Protein AF-A0A822FZZ3-F1 (afdb_monomer_lite)

Sequence (141 aa):
RYCTIQHTCICSSDSICIGVLANNRSVCVCSINKFGDRCLLVDTICQIDKNLTCQHGGQCVPADEFMISTRKCVCICPKGYIGDRCEIVDNKIILSFQKNIVLSQSIFIHFIQVINNSAPMRATTFRTIPLIKSSLIVYWS

pLDDT: mean 81.54, std 10.86, range [38.88, 92.19]

Radius of gyration: 22.57 Å; chains: 1; bounding box: 45×52×58 Å

Secondary structure (DSSP, 8-state):
------------TTSEEEEE-TTS-EEEEPPTTEESTTS-EE--GGGS-HHHHSSTTPEEEEPPTTS-SS-SEEEEPPTTEESTTS-EEPEEEEEE--TTS---SEEEEEEEE--TTSPPEEEEEEEEPPTT-SEEEEEE-

Foldseek 3Di:
DDPPDDDDAQAPPPWDWPHADPVRQTCIHEDFQFDDSRSPRGHCLCVPPVCVQANPPWDWGADDPPPPDPDRIATHEDAQFDDRRSPHGFDKDKDFADPPDDDDQKDKDKDWADDPPDDIDIDIDMDGDDPPDRMDIHGHD

Structure (mmCIF, N/CA/C/O backbone):
data_AF-A0A822FZZ3-F1
#
_entry.id   AF-A0A822FZZ3-F1
#
loop_
_atom_site.group_PDB
_atom_site.id
_atom_site.type_symbol
_atom_site.label_atom_id
_atom_site.label_alt_id
_atom_site.label_comp_id
_atom_site.label_asym_id
_atom_site.label_entity_id
_atom_site.label_seq_id
_atom_site.pdbx_PDB_ins_code
_atom_site.Cartn_x
_atom_site.Cartn_y
_atom_site.Cartn_z
_atom_site.occupancy
_atom_site.B_iso_or_equiv
_atom_site.auth_seq_id
_atom_site.auth_comp_id
_atom_site.auth_asym_id
_atom_site.auth_atom_id
_atom_site.pdbx_PDB_model_num
ATOM 1 N N . ARG A 1 1 ? -7.466 -25.174 -22.953 1.00 38.88 1 ARG A N 1
ATOM 2 C CA . ARG A 1 1 ? -6.167 -25.475 -23.604 1.00 38.88 1 ARG A CA 1
ATOM 3 C C . ARG A 1 1 ? -5.254 -24.288 -23.345 1.00 38.88 1 ARG A C 1
ATOM 5 O O . ARG A 1 1 ? -5.525 -23.228 -23.887 1.00 38.88 1 ARG A O 1
ATOM 12 N N . TYR A 1 2 ? -4.257 -24.433 -22.476 1.00 55.66 2 TYR A N 1
ATOM 13 C CA . TYR A 1 2 ? -3.222 -23.413 -22.307 1.00 55.66 2 TYR A CA 1
ATOM 14 C C . TYR A 1 2 ? -2.165 -23.652 -23.387 1.00 55.66 2 TYR A C 1
ATOM 16 O O . TYR A 1 2 ? -1.640 -24.759 -23.486 1.00 55.66 2 TYR A O 1
ATOM 24 N N . CYS A 1 3 ? -1.909 -22.663 -24.242 1.00 58.62 3 CYS A N 1
ATOM 25 C CA . CYS A 1 3 ? -0.810 -22.728 -25.201 1.00 58.62 3 CYS A CA 1
ATOM 26 C C . CYS A 1 3 ? 0.508 -22.506 -24.453 1.00 58.62 3 CYS A C 1
ATOM 28 O O . CYS A 1 3 ? 0.906 -21.372 -24.216 1.00 58.62 3 CYS A O 1
ATOM 30 N N . THR A 1 4 ? 1.179 -23.588 -24.067 1.00 60.03 4 THR A N 1
ATOM 31 C CA . THR A 1 4 ? 2.553 -23.570 -23.547 1.00 60.03 4 THR A CA 1
ATOM 32 C C . THR A 1 4 ? 3.538 -23.697 -24.705 1.00 60.03 4 THR A C 1
ATOM 34 O O . THR A 1 4 ? 4.114 -24.760 -24.927 1.00 60.03 4 THR A O 1
ATOM 37 N N . ILE A 1 5 ? 3.701 -22.628 -25.484 1.00 63.34 5 ILE A N 1
ATOM 38 C CA . ILE A 1 5 ? 4.807 -22.536 -26.442 1.00 63.34 5 ILE A CA 1
ATOM 39 C C . ILE A 1 5 ? 6.047 -22.169 -25.624 1.00 63.34 5 ILE A C 1
ATOM 41 O O . ILE A 1 5 ? 6.071 -21.130 -24.965 1.00 63.34 5 ILE A O 1
ATOM 45 N N . GLN A 1 6 ? 7.054 -23.043 -25.600 1.00 58.44 6 GLN A N 1
ATOM 46 C CA . GLN A 1 6 ? 8.317 -22.723 -24.941 1.00 58.44 6 GLN A CA 1
ATOM 47 C C . GLN A 1 6 ? 9.066 -21.690 -25.780 1.00 58.44 6 GLN A C 1
ATOM 49 O O . GLN A 1 6 ? 9.489 -21.968 -26.899 1.00 58.44 6 GLN A O 1
ATOM 54 N N . HIS A 1 7 ? 9.223 -20.492 -25.227 1.00 65.75 7 HIS A N 1
ATOM 55 C CA . HIS A 1 7 ? 10.033 -19.434 -25.810 1.00 65.75 7 HIS A CA 1
ATOM 56 C C . HIS A 1 7 ? 11.342 -19.297 -25.028 1.00 65.75 7 HIS A C 1
ATOM 58 O O . HIS A 1 7 ? 11.341 -19.292 -23.798 1.00 65.75 7 HIS A O 1
ATOM 64 N N . THR A 1 8 ? 12.466 -19.153 -25.730 1.00 74.94 8 THR A N 1
ATOM 65 C CA . THR A 1 8 ? 13.757 -18.818 -25.114 1.00 74.94 8 THR A CA 1
ATOM 66 C C . THR A 1 8 ? 13.795 -17.323 -24.815 1.00 74.94 8 THR A C 1
ATOM 68 O O . THR A 1 8 ? 14.123 -16.513 -25.683 1.00 74.94 8 THR A O 1
ATOM 71 N N . CYS A 1 9 ? 13.410 -16.946 -23.599 1.00 81.19 9 CYS A N 1
ATOM 72 C CA . CYS A 1 9 ? 13.430 -15.554 -23.168 1.00 81.19 9 CYS A CA 1
ATOM 73 C C . CYS A 1 9 ? 14.791 -15.157 -22.601 1.00 81.19 9 CYS A C 1
ATOM 75 O O . CYS A 1 9 ? 15.423 -15.930 -21.883 1.00 81.19 9 CYS A O 1
ATOM 77 N N . ILE A 1 10 ? 15.204 -13.920 -22.861 1.00 87.50 10 ILE A N 1
ATOM 78 C CA . ILE A 1 10 ? 16.414 -13.331 -22.286 1.00 87.50 10 ILE A CA 1
ATOM 79 C C . ILE A 1 10 ? 15.971 -12.300 -21.246 1.00 87.50 10 ILE A C 1
ATOM 81 O O . ILE A 1 10 ? 15.991 -11.100 -21.506 1.00 87.50 10 ILE A O 1
ATOM 85 N N . CYS A 1 11 ? 15.518 -12.772 -20.087 1.00 90.25 11 CYS A N 1
ATOM 86 C CA . CYS A 1 11 ? 15.140 -11.926 -18.954 1.00 90.25 11 CYS A CA 1
ATOM 87 C C . CYS A 1 11 ? 16.098 -12.151 -17.768 1.00 90.25 11 CYS A C 1
ATOM 89 O O . CYS A 1 11 ? 16.838 -13.136 -17.742 1.00 90.25 11 CYS A O 1
ATOM 91 N N . SER A 1 12 ? 16.092 -11.251 -16.781 1.00 91.81 12 SER A N 1
ATOM 92 C CA . SER A 1 12 ? 16.799 -11.452 -15.507 1.00 91.81 12 SER A CA 1
ATOM 93 C C . SER A 1 12 ? 16.323 -12.727 -14.799 1.00 91.81 12 SER A C 1
ATOM 95 O O . SER A 1 12 ? 15.168 -13.129 -14.944 1.00 91.81 12 SER A O 1
ATOM 97 N N . SER A 1 13 ? 17.193 -13.365 -14.017 1.00 88.81 13 SER A N 1
ATOM 98 C CA . SER A 1 13 ? 16.920 -14.671 -13.397 1.00 88.81 13 SER A CA 1
ATOM 99 C C . SER A 1 13 ? 15.758 -14.669 -12.395 1.00 88.81 13 SER A C 1
ATOM 101 O O . SER A 1 13 ? 15.141 -15.705 -12.177 1.00 88.81 13 SER A O 1
ATOM 103 N N . ASP A 1 14 ? 15.448 -13.517 -11.805 1.00 90.25 14 ASP A N 1
ATOM 104 C CA . ASP A 1 14 ? 14.365 -13.286 -10.842 1.00 90.25 14 ASP A CA 1
ATOM 105 C C . ASP A 1 14 ? 13.126 -12.628 -11.474 1.00 90.25 14 ASP A C 1
ATOM 107 O O . ASP A 1 14 ? 12.280 -12.080 -10.767 1.00 90.25 14 ASP A O 1
ATOM 111 N N . SER A 1 15 ? 13.028 -12.627 -12.804 1.00 91.19 15 SER A N 1
ATOM 112 C CA . SER A 1 15 ? 11.903 -12.046 -13.541 1.00 91.19 15 SER A CA 1
ATOM 113 C C . SER A 1 15 ? 11.051 -13.121 -14.210 1.00 91.19 15 SER A C 1
ATOM 115 O O . SER A 1 15 ? 11.497 -14.246 -14.444 1.00 91.19 15 SER A O 1
ATOM 117 N N . ILE A 1 16 ? 9.802 -12.776 -14.521 1.00 91.25 16 ILE A N 1
ATOM 118 C CA . ILE A 1 16 ? 8.856 -13.704 -15.148 1.00 91.25 16 ILE A CA 1
ATOM 119 C C . ILE A 1 16 ? 8.796 -13.405 -16.644 1.00 91.25 16 ILE A C 1
ATOM 121 O O . ILE A 1 16 ? 8.478 -12.283 -17.036 1.00 91.25 16 ILE A O 1
ATOM 125 N N . CYS A 1 17 ? 9.055 -14.402 -17.492 1.00 89.75 17 CYS A N 1
ATOM 126 C CA . CYS A 1 17 ? 8.823 -14.254 -18.927 1.00 89.75 17 CYS A CA 1
ATOM 127 C C . CYS A 1 17 ? 7.362 -14.542 -19.282 1.00 89.75 17 CYS A C 1
ATOM 129 O O . CYS A 1 17 ? 6.850 -15.617 -18.973 1.00 89.75 17 CYS A O 1
ATOM 131 N N . ILE A 1 18 ? 6.718 -13.606 -19.983 1.00 89.44 18 ILE A N 1
ATOM 132 C CA . ILE A 1 18 ? 5.366 -13.794 -20.531 1.00 89.44 18 ILE A CA 1
ATOM 133 C C . ILE A 1 18 ? 5.425 -14.335 -21.966 1.00 89.44 18 ILE A C 1
ATOM 135 O O . ILE A 1 18 ? 4.546 -15.088 -22.379 1.00 89.44 18 ILE A O 1
ATOM 139 N N . GLY A 1 19 ? 6.455 -13.973 -22.733 1.00 86.00 19 GLY A N 1
ATOM 140 C CA . GLY A 1 19 ? 6.609 -14.434 -24.109 1.00 86.00 19 GLY A CA 1
ATOM 141 C C . GLY A 1 19 ? 7.607 -13.609 -24.909 1.00 86.00 19 GLY A C 1
ATOM 142 O O . GLY A 1 19 ? 8.445 -12.898 -24.353 1.00 86.00 19 GLY A O 1
ATOM 143 N N . VAL A 1 20 ? 7.514 -13.715 -26.233 1.00 85.69 20 VAL A N 1
ATOM 144 C CA . VAL A 1 20 ? 8.398 -13.031 -27.182 1.00 85.69 20 VAL A CA 1
ATOM 145 C C . VAL A 1 20 ? 7.552 -12.372 -28.273 1.00 85.69 20 VAL A C 1
ATOM 147 O O . VAL A 1 20 ? 6.619 -12.976 -28.798 1.00 85.69 20 VAL A O 1
ATOM 150 N N . LEU A 1 21 ? 7.861 -11.115 -28.585 1.00 83.88 21 LEU A N 1
ATOM 151 C CA . LEU A 1 21 ? 7.230 -10.330 -29.649 1.00 83.88 21 LEU A CA 1
ATOM 152 C C . LEU A 1 21 ? 7.675 -10.815 -31.040 1.00 83.88 21 LEU A C 1
ATOM 154 O O . LEU A 1 21 ? 8.702 -11.473 -31.185 1.00 83.88 21 LEU A O 1
ATOM 158 N N . ALA A 1 22 ? 6.955 -10.416 -32.093 1.00 82.94 22 ALA A N 1
ATOM 159 C CA . ALA A 1 22 ? 7.273 -10.791 -33.479 1.00 82.94 22 ALA A CA 1
ATOM 160 C C . ALA A 1 22 ? 8.687 -10.368 -33.939 1.00 82.94 22 ALA A C 1
ATOM 162 O O . ALA A 1 22 ? 9.251 -10.968 -34.846 1.00 82.94 22 ALA A O 1
ATOM 163 N N . ASN A 1 23 ? 9.282 -9.362 -33.291 1.00 83.88 23 ASN A N 1
ATOM 164 C CA . ASN A 1 23 ? 10.654 -8.900 -33.527 1.00 83.88 23 ASN A CA 1
ATOM 165 C C . ASN A 1 23 ? 11.709 -9.623 -32.663 1.00 83.88 23 ASN A C 1
ATOM 167 O O . ASN A 1 23 ? 12.819 -9.121 -32.506 1.00 83.88 23 ASN A O 1
ATOM 171 N N . ASN A 1 24 ? 11.361 -10.765 -32.068 1.00 83.19 24 ASN A N 1
ATOM 172 C CA . ASN A 1 24 ? 12.219 -11.560 -31.190 1.00 83.19 24 ASN A CA 1
ATOM 173 C C . ASN A 1 24 ? 12.623 -10.870 -29.866 1.00 83.19 24 ASN A C 1
ATOM 175 O O . ASN A 1 24 ? 13.579 -11.282 -29.207 1.00 83.19 24 ASN A O 1
ATOM 179 N N . ARG A 1 25 ? 11.900 -9.823 -29.441 1.00 84.56 25 ARG A N 1
ATOM 180 C CA . ARG A 1 25 ? 12.106 -9.171 -28.137 1.00 84.56 25 ARG A CA 1
ATOM 181 C C . ARG A 1 25 ? 11.320 -9.897 -27.046 1.00 84.56 25 ARG A C 1
ATOM 183 O O . ARG A 1 25 ? 10.109 -10.068 -27.167 1.00 84.56 25 ARG A O 1
ATOM 190 N N . SER A 1 26 ? 12.000 -10.314 -25.977 1.00 89.00 26 SER A N 1
ATOM 191 C CA . SER A 1 26 ? 11.355 -10.920 -24.806 1.00 89.00 26 SER A CA 1
ATOM 192 C C . SER A 1 26 ? 10.491 -9.904 -24.058 1.00 89.00 26 SER A C 1
ATOM 194 O O . SER A 1 26 ? 10.859 -8.737 -23.942 1.00 89.00 26 SER A O 1
ATOM 196 N N . VAL A 1 27 ? 9.352 -10.363 -23.544 1.00 90.06 27 VAL A N 1
ATOM 197 C CA . VAL A 1 27 ? 8.454 -9.597 -22.676 1.00 90.06 27 VAL A CA 1
ATOM 198 C C . VAL A 1 27 ? 8.615 -10.126 -21.257 1.00 90.06 27 VAL A C 1
ATOM 200 O O . VAL A 1 27 ? 8.214 -11.255 -20.957 1.00 90.06 27 VAL A O 1
ATOM 203 N N . CYS A 1 28 ? 9.224 -9.310 -20.401 1.00 91.38 28 CYS A N 1
ATOM 204 C CA . CYS A 1 28 ? 9.601 -9.670 -19.040 1.00 91.38 28 CYS A CA 1
ATOM 205 C C . CYS A 1 28 ? 8.790 -8.846 -18.026 1.00 91.38 28 CYS A C 1
ATOM 207 O O . CYS A 1 28 ? 8.645 -7.635 -18.179 1.00 91.38 28 CYS A O 1
ATOM 209 N N . VAL A 1 29 ? 8.291 -9.493 -16.974 1.00 92.19 29 VAL A N 1
ATOM 210 C CA . VAL A 1 29 ? 7.741 -8.828 -15.785 1.00 92.19 29 VAL A CA 1
ATOM 211 C C . VAL A 1 29 ? 8.842 -8.745 -14.746 1.00 92.19 29 VAL A C 1
ATOM 213 O O . VAL A 1 29 ? 9.329 -9.772 -14.263 1.00 92.19 29 VAL A O 1
ATOM 216 N N . CYS A 1 30 ? 9.242 -7.520 -14.425 1.00 90.19 30 CYS A N 1
ATOM 217 C CA . CYS A 1 30 ? 10.357 -7.266 -13.530 1.00 90.19 30 CYS A CA 1
ATOM 218 C C . CYS A 1 30 ? 9.970 -7.424 -12.062 1.00 90.19 30 CYS A C 1
ATOM 220 O O . CYS A 1 30 ? 8.871 -7.060 -11.642 1.00 90.19 30 CYS A O 1
ATOM 222 N N . SER A 1 31 ? 10.919 -7.936 -11.279 1.00 88.50 31 SER A N 1
ATOM 223 C CA . SER A 1 31 ? 10.868 -7.855 -9.823 1.00 88.50 31 SER A CA 1
ATOM 224 C C . SER A 1 31 ? 10.942 -6.400 -9.358 1.00 88.50 31 SER A C 1
ATOM 226 O O . SER A 1 31 ? 11.391 -5.510 -10.083 1.00 88.50 31 SER A O 1
ATOM 228 N N . ILE A 1 32 ? 10.507 -6.158 -8.122 1.00 80.44 32 ILE A N 1
ATOM 229 C CA . ILE A 1 32 ? 10.515 -4.818 -7.537 1.00 80.44 32 ILE A CA 1
ATOM 230 C C . ILE A 1 32 ? 11.942 -4.238 -7.538 1.00 80.44 32 ILE A C 1
ATOM 232 O O . ILE A 1 32 ? 12.897 -4.938 -7.200 1.00 80.44 32 ILE A O 1
ATOM 236 N N . ASN A 1 33 ? 12.085 -2.967 -7.928 1.00 82.00 33 ASN A N 1
ATOM 237 C CA . ASN A 1 33 ? 13.365 -2.268 -8.145 1.00 82.00 33 ASN A CA 1
ATOM 238 C C . ASN A 1 33 ? 14.151 -2.651 -9.407 1.00 82.00 33 ASN A C 1
ATOM 240 O O . ASN A 1 33 ? 15.311 -2.266 -9.523 1.00 82.00 33 ASN A O 1
ATOM 244 N N . LYS A 1 34 ? 13.576 -3.396 -10.354 1.00 87.62 34 LYS A N 1
ATOM 245 C CA . LYS A 1 34 ? 14.220 -3.659 -11.646 1.00 87.62 34 LYS A CA 1
ATOM 246 C C . LYS A 1 34 ? 13.396 -3.112 -12.792 1.00 87.62 34 LYS A C 1
ATOM 248 O O . LYS A 1 34 ? 12.170 -3.143 -12.750 1.00 87.62 34 LYS A O 1
ATOM 253 N N . PHE A 1 35 ? 14.079 -2.652 -13.828 1.00 87.50 35 PHE A N 1
ATOM 254 C CA . PHE A 1 35 ? 13.440 -2.060 -14.994 1.00 87.50 35 PHE A CA 1
ATOM 255 C C . PHE A 1 35 ? 14.226 -2.330 -16.282 1.00 87.50 35 PHE A C 1
ATOM 257 O O . PHE A 1 35 ? 15.255 -3.020 -16.306 1.00 87.50 35 PHE A O 1
ATOM 264 N N . GLY A 1 36 ? 13.686 -1.803 -17.380 1.00 86.25 36 GLY A N 1
ATOM 265 C CA . GLY A 1 36 ? 14.162 -2.045 -18.733 1.00 86.25 36 GLY A CA 1
ATOM 266 C C . GLY A 1 36 ? 13.659 -3.367 -19.309 1.00 86.25 36 GLY A C 1
ATOM 267 O O . GLY A 1 36 ? 13.152 -4.242 -18.613 1.00 86.25 36 GLY A O 1
ATOM 268 N N . ASP A 1 37 ? 13.851 -3.522 -20.613 1.00 86.69 37 ASP A N 1
ATOM 269 C CA . ASP A 1 37 ? 13.246 -4.570 -21.448 1.00 86.69 37 ASP A CA 1
ATOM 270 C C . ASP A 1 37 ? 13.460 -6.002 -20.957 1.00 86.69 37 ASP A C 1
ATOM 272 O O . ASP A 1 37 ? 12.656 -6.889 -21.224 1.00 86.69 37 ASP A O 1
ATOM 276 N N . ARG A 1 38 ? 14.588 -6.224 -20.279 1.00 89.06 38 ARG A N 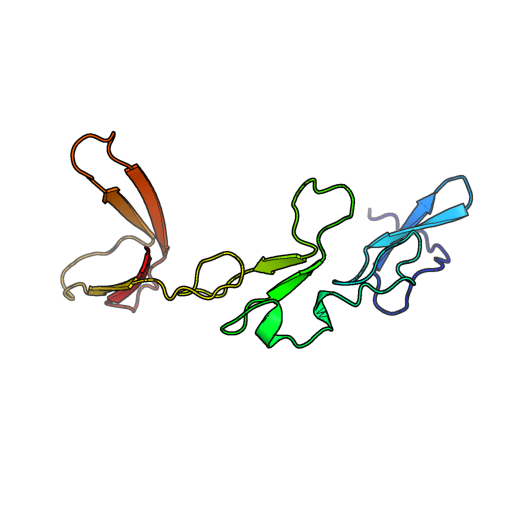1
ATOM 277 C CA . ARG A 1 38 ? 15.026 -7.532 -19.782 1.00 89.06 38 ARG A CA 1
ATOM 278 C C . ARG A 1 38 ? 15.124 -7.584 -18.260 1.00 89.06 38 ARG A C 1
ATOM 280 O O . ARG A 1 38 ? 15.632 -8.567 -17.726 1.00 89.06 38 ARG A O 1
ATOM 287 N N . CYS A 1 39 ? 14.692 -6.532 -17.562 1.00 90.75 39 CYS A N 1
ATOM 288 C CA . CYS A 1 39 ? 14.808 -6.403 -16.107 1.00 90.75 39 CYS A CA 1
ATOM 289 C C . CYS A 1 39 ? 16.255 -6.508 -15.590 1.00 90.75 39 CYS A C 1
ATOM 291 O O . CYS A 1 39 ? 16.496 -7.020 -14.501 1.00 90.75 39 CYS A O 1
ATOM 293 N N . LEU A 1 40 ? 17.239 -6.090 -16.391 1.00 90.00 40 LEU A N 1
ATOM 294 C CA . LEU A 1 40 ? 18.659 -6.144 -16.017 1.00 90.00 40 LEU A CA 1
ATOM 295 C C . LEU A 1 40 ? 19.130 -4.865 -15.317 1.00 90.00 40 LEU A C 1
ATOM 297 O O . LEU A 1 40 ? 20.169 -4.886 -14.663 1.00 90.00 40 LEU A O 1
ATOM 301 N N . LEU A 1 41 ? 18.381 -3.767 -15.454 1.00 87.62 41 LEU A N 1
ATOM 302 C CA . LEU A 1 41 ? 18.683 -2.502 -14.794 1.00 87.62 41 LEU A CA 1
ATOM 303 C C . LEU A 1 41 ? 18.044 -2.498 -13.410 1.00 87.62 41 LEU A C 1
ATOM 305 O O . LEU A 1 41 ? 16.906 -2.942 -13.253 1.00 87.62 41 LEU A O 1
ATOM 309 N N . VAL A 1 42 ? 18.787 -2.020 -12.415 1.00 86.38 42 VAL A N 1
ATOM 310 C CA . VAL A 1 42 ? 18.368 -1.993 -11.013 1.00 86.38 42 VAL A CA 1
ATOM 311 C C . VAL A 1 42 ? 18.258 -0.546 -10.566 1.00 86.38 42 VAL A C 1
ATOM 313 O O . VAL A 1 42 ? 19.201 0.227 -10.721 1.00 86.38 42 VAL A O 1
ATOM 316 N N . ASP A 1 43 ? 17.118 -0.205 -9.986 1.00 82.94 43 ASP A N 1
ATOM 317 C CA . ASP A 1 43 ? 16.914 1.054 -9.298 1.00 82.94 43 ASP A CA 1
ATOM 318 C C . ASP A 1 43 ? 17.463 0.954 -7.866 1.00 82.94 43 ASP A C 1
ATOM 320 O O . ASP A 1 43 ? 17.097 0.071 -7.080 1.00 82.94 43 ASP A O 1
ATOM 324 N N . THR A 1 44 ? 18.382 1.854 -7.530 1.00 82.25 44 THR A N 1
ATOM 325 C CA . THR A 1 44 ? 19.047 1.902 -6.227 1.00 82.25 44 THR A CA 1
ATOM 326 C C . THR A 1 44 ? 18.342 2.819 -5.230 1.00 82.25 44 THR A C 1
ATOM 328 O O . THR A 1 44 ? 18.720 2.823 -4.060 1.00 82.25 44 THR A O 1
ATOM 331 N N . ILE A 1 45 ? 17.293 3.550 -5.622 1.00 80.50 45 ILE A N 1
ATOM 332 C CA . ILE A 1 45 ? 16.596 4.523 -4.766 1.00 80.50 45 ILE A CA 1
ATOM 333 C C . ILE A 1 45 ? 16.073 3.865 -3.482 1.00 80.50 45 ILE A C 1
ATOM 335 O O . ILE A 1 45 ? 16.292 4.385 -2.392 1.00 80.50 45 ILE A O 1
ATOM 339 N N . CYS A 1 46 ? 15.463 2.683 -3.593 1.00 79.25 46 CYS A N 1
ATOM 340 C CA . CYS A 1 46 ? 14.984 1.907 -2.442 1.00 79.25 46 CYS A CA 1
ATOM 341 C C . CYS A 1 46 ? 16.082 1.089 -1.730 1.00 79.25 46 CYS A C 1
ATOM 343 O O . CYS A 1 46 ? 15.805 0.394 -0.750 1.00 79.25 46 CYS A O 1
ATOM 345 N N . GLN A 1 47 ? 17.319 1.125 -2.235 1.00 75.75 47 GLN A N 1
ATOM 346 C CA . GLN A 1 47 ? 18.493 0.497 -1.617 1.00 75.75 47 GLN A CA 1
ATOM 347 C C . GLN A 1 47 ? 19.306 1.499 -0.788 1.00 75.75 47 GLN A C 1
ATOM 349 O O . GLN A 1 47 ? 20.058 1.084 0.095 1.00 75.75 47 GLN A O 1
ATOM 354 N N . ILE A 1 48 ? 19.129 2.801 -1.037 1.00 68.75 48 ILE A N 1
ATOM 355 C CA . ILE A 1 48 ? 19.627 3.867 -0.170 1.00 68.75 48 ILE A CA 1
ATOM 356 C C . ILE A 1 48 ? 18.858 3.774 1.150 1.00 68.75 48 ILE A C 1
ATOM 358 O O . ILE A 1 48 ? 17.630 3.784 1.151 1.00 68.75 48 ILE A O 1
ATOM 362 N N . ASP A 1 49 ? 19.618 3.615 2.234 1.00 68.12 49 ASP A N 1
ATOM 363 C CA . ASP A 1 49 ? 19.221 3.499 3.641 1.00 68.12 49 ASP A CA 1
ATOM 364 C C . ASP A 1 49 ? 17.697 3.424 3.886 1.00 68.12 49 ASP A C 1
ATOM 366 O O . ASP A 1 49 ? 16.985 4.428 3.872 1.00 68.12 49 ASP A O 1
ATOM 370 N N . LYS A 1 50 ? 17.174 2.207 4.088 1.00 61.94 50 LYS A N 1
ATOM 371 C CA . LYS A 1 50 ? 15.726 1.904 4.095 1.00 61.94 50 LYS A CA 1
ATOM 372 C C . LYS A 1 50 ? 14.909 2.786 5.046 1.00 61.94 50 LYS A C 1
ATOM 374 O O . LYS A 1 50 ? 13.754 3.075 4.758 1.00 61.94 50 LYS A O 1
ATOM 379 N N . ASN A 1 51 ? 15.512 3.236 6.149 1.00 62.16 51 ASN A N 1
ATOM 380 C CA . ASN A 1 51 ? 14.868 4.112 7.131 1.00 62.16 51 ASN A CA 1
ATOM 381 C C . ASN A 1 51 ? 14.693 5.561 6.639 1.00 62.16 51 ASN A C 1
ATOM 383 O O . ASN A 1 51 ? 13.834 6.281 7.152 1.00 62.16 51 ASN A O 1
ATOM 387 N N . LEU A 1 52 ? 15.496 5.999 5.663 1.00 67.75 52 LEU A N 1
ATOM 388 C CA . LEU A 1 52 ? 15.395 7.319 5.034 1.00 67.75 52 LEU A CA 1
ATOM 389 C C . LEU A 1 52 ? 14.291 7.362 3.971 1.00 67.75 52 LEU A C 1
ATOM 391 O O . LEU A 1 52 ? 13.664 8.408 3.800 1.00 67.75 52 LEU A O 1
ATOM 395 N N . THR A 1 53 ? 14.028 6.244 3.288 1.00 79.44 53 THR A N 1
ATOM 396 C CA . THR A 1 53 ? 12.978 6.146 2.264 1.00 79.44 53 THR A CA 1
ATOM 397 C C . THR A 1 53 ? 11.607 5.870 2.873 1.00 79.44 53 THR A C 1
ATOM 399 O O . THR A 1 53 ? 10.720 6.711 2.735 1.00 79.44 53 THR A O 1
ATOM 402 N N . CYS A 1 54 ? 11.432 4.753 3.587 1.00 88.31 54 CYS A N 1
ATOM 403 C CA . CYS A 1 54 ? 10.157 4.388 4.212 1.00 88.31 54 CYS A CA 1
ATOM 404 C C . CYS A 1 54 ? 10.360 3.983 5.678 1.00 88.31 54 CYS A C 1
ATOM 406 O O . CYS A 1 54 ? 11.103 3.058 5.997 1.00 88.31 54 CYS A O 1
ATOM 408 N N . GLN A 1 55 ? 9.670 4.660 6.589 1.00 90.25 55 GLN A N 1
ATOM 409 C CA . GLN A 1 55 ? 9.734 4.422 8.028 1.00 90.25 55 GLN A CA 1
ATOM 410 C C . GLN A 1 55 ? 8.790 3.292 8.459 1.00 90.25 55 GLN A C 1
ATOM 412 O O . GLN A 1 55 ? 7.962 2.809 7.686 1.00 90.25 55 GLN A O 1
ATOM 417 N N . HIS A 1 56 ? 8.946 2.839 9.707 1.00 90.19 56 HIS A N 1
ATOM 418 C CA . HIS A 1 56 ? 8.067 1.865 10.371 1.00 90.19 56 HIS A CA 1
ATOM 419 C C . HIS A 1 56 ? 7.796 0.568 9.583 1.00 90.19 56 HIS A C 1
ATOM 421 O O . HIS A 1 56 ? 6.742 -0.047 9.724 1.00 90.19 56 HIS A O 1
ATOM 427 N N . GLY A 1 57 ? 8.757 0.125 8.766 1.00 87.94 57 GLY A N 1
ATOM 428 C CA . GLY A 1 57 ? 8.622 -1.090 7.959 1.00 87.94 57 GLY A CA 1
ATOM 429 C C . GLY A 1 57 ? 7.787 -0.916 6.686 1.00 87.94 57 GLY A C 1
ATOM 430 O O . GLY A 1 57 ? 7.311 -1.910 6.141 1.00 87.94 57 GLY A O 1
ATOM 431 N N . GLY A 1 58 ? 7.601 0.321 6.212 1.00 89.38 58 GLY A N 1
ATOM 432 C CA . GLY A 1 58 ? 7.024 0.605 4.899 1.00 89.38 58 GLY A CA 1
ATOM 433 C C . GLY A 1 58 ? 7.805 -0.047 3.759 1.00 89.38 58 GLY A C 1
ATOM 434 O O . GLY A 1 58 ? 9.036 -0.081 3.761 1.00 89.38 58 GLY A O 1
ATOM 435 N N . GLN A 1 59 ? 7.082 -0.565 2.766 1.00 89.81 59 GLN A N 1
ATOM 436 C CA . GLN A 1 59 ? 7.685 -1.140 1.569 1.00 89.81 59 GLN A CA 1
ATOM 437 C C . GLN A 1 59 ? 7.939 -0.035 0.540 1.00 89.81 59 GLN A C 1
ATOM 439 O O . GLN A 1 59 ? 7.003 0.598 0.058 1.00 89.81 59 GLN A O 1
ATOM 444 N N . CYS A 1 60 ? 9.208 0.176 0.192 1.00 87.50 60 CYS A N 1
ATOM 445 C CA . CYS A 1 60 ? 9.612 1.128 -0.838 1.00 87.50 60 CYS A CA 1
ATOM 446 C C . CYS A 1 60 ? 9.377 0.556 -2.239 1.00 87.50 60 CYS A C 1
ATOM 448 O O . CYS A 1 60 ? 9.740 -0.591 -2.519 1.00 87.50 60 CYS A O 1
ATOM 450 N N . VAL A 1 61 ? 8.791 1.372 -3.111 1.00 86.69 61 VAL A N 1
ATOM 451 C CA . VAL A 1 61 ? 8.600 1.102 -4.536 1.00 86.69 61 VAL A CA 1
ATOM 452 C C . VAL A 1 61 ? 9.194 2.276 -5.315 1.00 86.69 61 VAL A C 1
ATOM 454 O O . VAL A 1 61 ? 8.808 3.414 -5.047 1.00 86.69 61 VAL A O 1
ATOM 457 N N . PRO A 1 62 ? 10.124 2.064 -6.255 1.00 81.81 62 PRO A N 1
ATOM 458 C CA . PRO A 1 62 ? 10.654 3.161 -7.050 1.00 81.81 62 PRO A CA 1
ATOM 459 C C . PRO A 1 62 ? 9.553 3.752 -7.930 1.00 81.81 62 PRO A C 1
ATOM 461 O O . PRO A 1 62 ? 8.700 3.024 -8.443 1.00 81.81 62 PRO A O 1
ATOM 464 N N . ALA A 1 63 ? 9.552 5.076 -8.061 1.00 75.25 63 ALA A N 1
ATOM 465 C CA . ALA A 1 63 ? 8.626 5.775 -8.938 1.00 75.25 63 ALA A CA 1
ATOM 466 C C . ALA A 1 63 ? 9.255 5.857 -10.330 1.00 75.25 63 ALA A C 1
ATOM 468 O O . ALA A 1 63 ? 10.418 6.228 -10.461 1.00 75.25 63 ALA A O 1
ATOM 469 N N . ASP A 1 64 ? 8.489 5.499 -11.356 1.00 67.75 64 ASP A N 1
ATOM 470 C CA . ASP A 1 64 ? 8.955 5.575 -12.738 1.00 67.75 64 ASP A CA 1
ATOM 471 C C . ASP A 1 64 ? 9.173 7.044 -13.146 1.00 67.75 64 ASP A C 1
ATOM 473 O O . ASP A 1 64 ? 8.441 7.925 -12.684 1.00 67.75 64 ASP A O 1
ATOM 477 N N . GLU A 1 65 ? 10.135 7.328 -14.030 1.00 57.09 65 GLU A N 1
ATOM 478 C CA . GLU A 1 65 ? 10.511 8.706 -14.423 1.00 57.09 65 GLU A CA 1
ATOM 479 C C . GLU A 1 65 ? 9.344 9.511 -15.032 1.00 57.09 65 GLU A C 1
ATOM 481 O O . GLU A 1 65 ? 9.369 10.741 -15.057 1.00 57.09 65 GLU A O 1
ATOM 486 N N . PHE A 1 66 ? 8.289 8.830 -15.489 1.00 55.22 66 PHE A N 1
ATOM 487 C CA . PHE A 1 66 ? 7.068 9.442 -16.019 1.00 55.22 66 PHE A CA 1
ATOM 488 C C . PHE A 1 66 ? 6.090 9.933 -14.940 1.00 55.22 66 PHE A C 1
ATOM 490 O O . PHE A 1 66 ? 5.119 10.625 -15.265 1.00 55.22 66 PHE A O 1
ATOM 497 N N . MET A 1 67 ? 6.309 9.609 -13.662 1.00 54.41 67 MET A N 1
ATOM 498 C CA . MET A 1 67 ? 5.556 10.223 -12.572 1.00 54.41 67 MET A CA 1
ATOM 499 C C . MET A 1 67 ? 6.106 11.625 -12.300 1.00 54.41 67 MET A C 1
ATOM 501 O O . MET A 1 67 ? 7.181 11.793 -11.741 1.00 54.41 67 MET A O 1
ATOM 505 N N . ILE A 1 68 ? 5.312 12.646 -12.636 1.00 51.12 68 ILE A N 1
ATOM 506 C CA . ILE A 1 68 ? 5.577 14.095 -12.470 1.00 51.12 68 ILE A CA 1
ATOM 507 C C . ILE A 1 68 ? 5.764 14.510 -10.983 1.00 51.12 68 ILE A C 1
ATOM 509 O O . ILE A 1 68 ? 5.829 15.687 -10.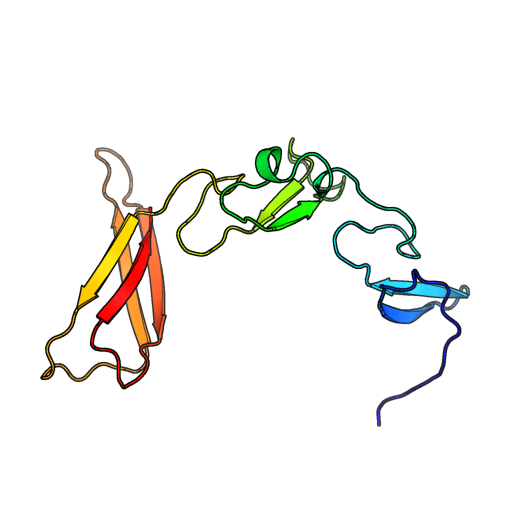633 1.00 51.12 68 ILE A O 1
ATOM 513 N N . SER A 1 69 ? 5.850 13.558 -10.057 1.00 56.19 69 SER A N 1
ATOM 514 C CA . SER A 1 69 ? 6.143 13.825 -8.657 1.00 56.19 69 SER A CA 1
ATOM 515 C C . SER A 1 69 ? 7.627 14.116 -8.451 1.00 56.19 69 SER A C 1
ATOM 517 O O . SER A 1 69 ? 8.494 13.400 -8.934 1.00 56.19 69 SER A O 1
ATOM 519 N N . THR A 1 70 ? 7.934 15.093 -7.601 1.00 58.25 70 THR A N 1
ATOM 520 C CA . THR A 1 70 ? 9.288 15.409 -7.101 1.00 58.25 70 THR A CA 1
ATOM 521 C C . THR A 1 70 ? 9.963 14.267 -6.328 1.00 58.25 70 THR A C 1
ATOM 523 O O . THR A 1 70 ? 11.092 14.412 -5.856 1.00 58.25 70 THR A O 1
ATOM 526 N N . ARG A 1 71 ? 9.279 13.132 -6.160 1.00 63.31 71 ARG A N 1
ATOM 527 C CA . ARG A 1 71 ? 9.734 11.986 -5.383 1.00 63.31 71 ARG A CA 1
ATOM 528 C C . ARG A 1 71 ? 10.093 10.830 -6.293 1.00 63.31 71 ARG A C 1
ATOM 530 O O . ARG A 1 71 ? 9.322 10.431 -7.153 1.00 63.31 71 ARG A O 1
ATOM 537 N N . LYS A 1 72 ? 11.266 10.273 -6.014 1.00 75.62 72 LYS A N 1
ATOM 538 C CA . LYS A 1 72 ? 11.871 9.151 -6.729 1.00 75.62 72 LYS A CA 1
ATOM 539 C C . LYS A 1 72 ? 11.333 7.778 -6.285 1.00 75.62 72 LYS A C 1
ATOM 541 O O . LYS A 1 72 ? 11.679 6.762 -6.870 1.00 75.62 72 LYS A O 1
ATOM 546 N N . CYS A 1 73 ? 10.504 7.728 -5.241 1.00 81.94 73 CYS A N 1
ATOM 547 C CA . CYS A 1 73 ? 9.896 6.499 -4.729 1.00 81.94 73 CYS A CA 1
ATOM 548 C C . CYS A 1 73 ? 8.568 6.763 -4.011 1.00 81.94 73 CYS A C 1
ATOM 550 O O . CYS A 1 73 ? 8.297 7.876 -3.553 1.00 81.94 73 CYS A O 1
ATOM 552 N N . VAL A 1 74 ? 7.780 5.701 -3.868 1.00 86.75 74 VAL A N 1
ATOM 553 C CA . VAL A 1 74 ? 6.504 5.633 -3.155 1.00 86.75 74 VAL A CA 1
ATOM 554 C C . VAL A 1 74 ? 6.612 4.596 -2.037 1.00 86.75 74 VAL A C 1
ATOM 556 O O . VAL A 1 74 ? 7.160 3.512 -2.243 1.00 86.75 74 VAL A O 1
ATOM 559 N N . CYS A 1 75 ? 6.072 4.907 -0.860 1.00 88.56 75 CYS A N 1
ATOM 560 C CA . CYS A 1 75 ? 6.020 3.981 0.267 1.00 88.56 75 CYS A CA 1
ATOM 561 C C . CYS A 1 75 ? 4.636 3.346 0.403 1.00 88.56 75 CYS A C 1
ATOM 563 O O . CYS A 1 75 ? 3.619 4.035 0.465 1.00 88.56 75 CYS A O 1
ATOM 565 N N . ILE A 1 76 ? 4.600 2.019 0.503 1.00 90.50 76 ILE A N 1
ATOM 566 C CA . ILE A 1 76 ? 3.408 1.263 0.887 1.00 90.50 76 ILE A CA 1
ATOM 567 C C . ILE A 1 76 ? 3.466 1.049 2.397 1.00 90.50 76 ILE A C 1
ATOM 569 O O . ILE A 1 76 ? 4.301 0.288 2.896 1.00 90.50 76 ILE A O 1
ATOM 573 N N . CYS A 1 77 ? 2.582 1.726 3.126 1.00 91.12 77 CYS A N 1
ATOM 574 C CA . CYS A 1 77 ? 2.609 1.717 4.582 1.00 91.12 77 CYS A CA 1
ATOM 575 C C . CYS A 1 77 ? 1.920 0.493 5.193 1.00 91.12 77 CYS A C 1
ATOM 577 O O . CYS A 1 77 ? 0.850 0.080 4.729 1.00 91.12 77 CYS A O 1
ATOM 579 N N . PRO A 1 78 ? 2.503 -0.097 6.253 1.00 91.56 78 PRO A N 1
ATOM 580 C CA . PRO A 1 78 ? 1.836 -1.135 7.015 1.00 91.56 78 PRO A CA 1
ATOM 581 C C . PRO A 1 78 ? 0.641 -0.558 7.779 1.00 91.56 78 PRO A C 1
ATOM 583 O O . PRO A 1 78 ? 0.522 0.645 8.004 1.00 91.56 78 PRO A O 1
ATOM 586 N N . LYS A 1 79 ? -0.262 -1.443 8.213 1.00 87.12 79 LYS A N 1
ATOM 587 C CA . LYS A 1 79 ? -1.446 -1.039 8.983 1.00 87.12 79 LYS A CA 1
ATOM 588 C C . LYS A 1 79 ? -1.032 -0.283 10.247 1.00 87.12 79 LYS A C 1
ATOM 590 O O . LYS A 1 79 ? -0.246 -0.806 11.033 1.00 87.12 79 LYS A O 1
ATOM 595 N N . GLY A 1 80 ? -1.642 0.878 10.466 1.00 87.38 80 GLY A N 1
ATOM 596 C CA . GLY A 1 80 ? -1.360 1.726 11.622 1.00 87.38 80 GLY A CA 1
ATOM 597 C C . GLY A 1 80 ? -0.349 2.836 11.366 1.00 87.38 80 GLY A C 1
ATOM 598 O O . GLY A 1 80 ? -0.028 3.562 12.303 1.00 87.38 80 GLY A O 1
ATOM 599 N N . TYR A 1 81 ? 0.131 2.976 10.131 1.00 91.50 81 TYR A N 1
ATOM 600 C CA . TYR A 1 81 ? 1.038 4.038 9.729 1.00 91.50 81 TYR A CA 1
ATOM 601 C C . TYR A 1 81 ? 0.570 4.664 8.419 1.00 91.50 81 TYR A C 1
ATOM 603 O O . TYR A 1 81 ? 0.160 3.954 7.498 1.00 91.50 81 TYR A O 1
ATOM 611 N N . ILE A 1 82 ? 0.664 5.985 8.337 1.00 88.56 82 ILE A N 1
ATOM 612 C CA . ILE A 1 82 ? 0.330 6.791 7.162 1.00 88.56 82 ILE A CA 1
ATOM 613 C C . ILE A 1 82 ? 1.403 7.864 6.944 1.00 88.56 82 ILE A C 1
ATOM 615 O O . ILE A 1 82 ? 2.405 7.930 7.660 1.00 88.56 82 ILE A O 1
ATOM 619 N N . GLY A 1 83 ? 1.187 8.714 5.946 1.00 87.50 83 GLY A N 1
ATOM 620 C CA . GLY A 1 83 ? 2.168 9.691 5.496 1.00 87.50 83 GLY A CA 1
ATOM 621 C C . GLY A 1 83 ? 2.995 9.152 4.338 1.00 87.50 83 GLY A C 1
ATOM 622 O O . GLY A 1 83 ? 2.931 7.976 3.976 1.00 87.50 83 GLY A O 1
ATOM 623 N N . ASP A 1 84 ? 3.766 10.041 3.735 1.00 87.38 84 ASP A N 1
ATOM 624 C CA . ASP A 1 84 ? 4.462 9.763 2.481 1.00 87.38 84 ASP A CA 1
ATOM 625 C C . ASP A 1 84 ? 5.615 8.770 2.635 1.00 87.38 84 ASP A C 1
ATOM 627 O O . ASP A 1 84 ? 5.990 8.083 1.683 1.00 87.38 84 ASP A O 1
ATOM 631 N N . ARG A 1 85 ? 6.172 8.696 3.843 1.00 88.94 85 ARG A N 1
ATOM 632 C CA . ARG A 1 85 ? 7.195 7.740 4.260 1.00 88.94 85 ARG A CA 1
ATOM 633 C C . ARG A 1 85 ? 6.705 6.869 5.409 1.00 88.94 85 ARG A C 1
ATOM 635 O O . ARG A 1 85 ? 7.538 6.306 6.112 1.00 88.94 85 ARG A O 1
ATOM 642 N N . CYS A 1 86 ? 5.397 6.750 5.631 1.00 91.56 86 CYS A N 1
ATOM 643 C CA . CYS A 1 86 ? 4.845 5.994 6.761 1.00 91.56 86 CYS A CA 1
ATOM 644 C C . CYS A 1 86 ? 5.318 6.518 8.130 1.00 91.56 86 CYS A C 1
ATOM 646 O O . CYS A 1 86 ? 5.496 5.753 9.078 1.00 91.56 86 CYS A O 1
ATOM 648 N N . GLU A 1 87 ? 5.595 7.817 8.220 1.00 91.25 87 GLU A N 1
ATOM 649 C CA . GLU A 1 87 ? 6.151 8.493 9.391 1.00 91.25 87 GLU A CA 1
ATOM 650 C C . GLU A 1 87 ? 5.102 8.811 10.464 1.00 91.25 87 GLU A C 1
ATOM 652 O O . GLU A 1 87 ? 5.449 8.995 11.631 1.00 91.25 87 GLU A O 1
ATOM 657 N N . ILE A 1 88 ? 3.824 8.858 10.086 1.00 90.75 88 ILE A N 1
ATOM 658 C CA . ILE A 1 88 ? 2.719 9.225 10.971 1.00 90.75 88 ILE A CA 1
ATOM 659 C C . ILE A 1 88 ? 2.070 7.947 11.498 1.00 90.75 88 ILE A C 1
ATOM 661 O O . ILE A 1 88 ? 1.726 7.053 10.729 1.00 90.75 88 ILE A O 1
ATOM 665 N N . VAL A 1 89 ? 1.879 7.861 12.812 1.00 90.00 89 VAL A N 1
ATOM 666 C CA . VAL A 1 89 ? 1.163 6.748 13.448 1.00 90.00 89 VAL A CA 1
ATOM 667 C C . VAL A 1 89 ? -0.331 7.058 13.451 1.00 90.00 89 VAL A C 1
ATOM 669 O O . VAL A 1 89 ? -0.742 8.092 13.975 1.00 90.00 89 VAL A O 1
ATOM 672 N N . ASP A 1 90 ? -1.142 6.159 12.900 1.00 88.31 90 ASP A N 1
ATOM 673 C CA . ASP A 1 90 ? -2.601 6.283 12.937 1.00 88.31 90 ASP A CA 1
ATOM 674 C C . ASP A 1 90 ? -3.143 6.138 14.360 1.00 88.31 90 ASP A C 1
ATOM 676 O O . ASP A 1 90 ? -2.648 5.340 15.169 1.00 88.31 90 ASP A O 1
ATOM 680 N N . ASN A 1 91 ? -4.270 6.797 14.635 1.00 86.25 91 ASN A N 1
ATOM 681 C CA . ASN A 1 91 ? -4.984 6.558 15.880 1.00 86.25 91 ASN A CA 1
ATOM 682 C C . ASN A 1 91 ? -5.588 5.155 15.875 1.00 86.25 91 ASN A C 1
ATOM 684 O O . ASN A 1 91 ? -6.239 4.721 14.922 1.00 86.25 91 ASN A O 1
ATOM 688 N N . LYS A 1 92 ? -5.401 4.445 16.987 1.00 88.06 92 LYS A N 1
ATOM 689 C CA . LYS A 1 92 ? -5.937 3.103 17.191 1.00 88.06 92 LYS A CA 1
ATOM 690 C C . LYS A 1 92 ? -7.286 3.180 17.897 1.00 88.06 92 LYS A C 1
ATOM 692 O O . LYS A 1 92 ? -7.355 3.466 19.089 1.00 88.06 92 LYS A O 1
ATOM 697 N N . ILE A 1 93 ? -8.348 2.836 17.182 1.00 87.94 93 ILE A N 1
ATOM 698 C CA . ILE A 1 93 ? -9.703 2.729 17.723 1.00 87.94 93 ILE A CA 1
ATOM 699 C C . ILE A 1 93 ? -10.002 1.252 17.972 1.00 87.94 93 ILE A C 1
ATOM 701 O O . ILE A 1 93 ? -9.934 0.425 17.060 1.00 87.94 93 ILE A O 1
ATOM 705 N N . ILE A 1 94 ? -10.325 0.914 19.220 1.00 88.38 94 ILE A N 1
ATOM 706 C CA . ILE A 1 94 ? -10.717 -0.439 19.621 1.00 88.38 94 ILE A CA 1
ATOM 707 C C . ILE A 1 94 ? -12.221 -0.427 19.875 1.00 88.38 94 ILE A C 1
ATOM 709 O O . ILE A 1 94 ? -12.684 0.217 20.813 1.00 88.38 94 ILE A O 1
ATOM 713 N N . LEU A 1 95 ? -12.977 -1.148 19.050 1.00 86.25 95 LEU A N 1
ATOM 714 C CA . LEU A 1 95 ? -14.408 -1.346 19.258 1.00 86.25 95 LEU A CA 1
ATOM 715 C C . LEU A 1 95 ? -14.613 -2.722 19.884 1.00 86.25 95 LEU A C 1
ATOM 717 O O . LEU A 1 95 ? -14.255 -3.738 19.287 1.00 86.25 95 LEU A O 1
ATOM 721 N N . SER A 1 96 ? -15.163 -2.737 21.093 1.00 87.50 96 SER A N 1
ATOM 722 C CA . SER A 1 96 ? -15.440 -3.947 21.865 1.00 87.50 96 SER A CA 1
ATOM 723 C C . SER A 1 96 ? -16.942 -4.147 21.985 1.00 87.50 96 SER A C 1
ATOM 725 O O . SER A 1 96 ? -17.679 -3.211 22.288 1.00 87.50 96 SER A O 1
ATOM 727 N N . PHE A 1 97 ? -17.383 -5.380 21.779 1.00 83.69 97 PHE A N 1
ATOM 728 C CA . PHE A 1 97 ? -18.785 -5.766 21.785 1.00 83.69 97 PHE A CA 1
ATOM 729 C C . PHE A 1 97 ? -19.058 -6.709 22.948 1.00 83.69 97 PHE A C 1
ATOM 731 O O . PHE A 1 97 ? -18.260 -7.595 23.267 1.00 83.69 97 PHE A O 1
ATOM 738 N N . GLN A 1 98 ? -20.206 -6.517 23.586 1.00 82.12 98 GLN A N 1
ATOM 739 C CA . GLN A 1 98 ? -20.681 -7.439 24.605 1.00 82.12 98 GLN A CA 1
ATOM 740 C C . GLN A 1 98 ? -21.132 -8.759 23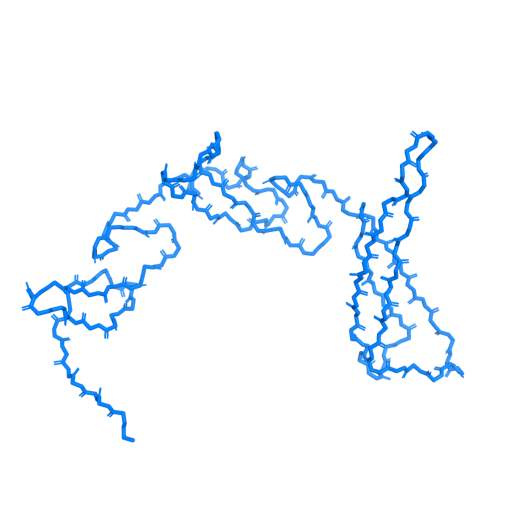.959 1.00 82.12 98 GLN A C 1
ATOM 742 O O . GLN A 1 98 ? -21.556 -8.792 22.805 1.00 82.12 98 GLN A O 1
ATOM 747 N N 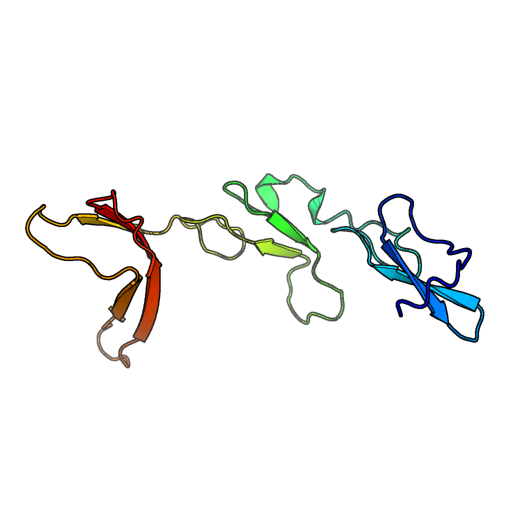. LYS A 1 99 ? -21.050 -9.862 24.717 1.00 77.50 99 LYS A N 1
ATOM 748 C CA . LYS A 1 99 ? -21.321 -11.232 24.228 1.00 77.50 99 LYS A CA 1
ATOM 749 C C . LYS A 1 99 ? -22.743 -11.447 23.690 1.00 77.50 99 LYS A C 1
ATOM 751 O O . LYS A 1 99 ? -22.981 -12.409 22.975 1.00 77.50 99 LYS A O 1
ATOM 756 N N . ASN A 1 100 ? -23.680 -10.586 24.066 1.00 79.44 100 ASN A N 1
ATOM 757 C CA . ASN A 1 100 ? -25.092 -10.628 23.689 1.00 79.44 100 ASN A CA 1
ATOM 758 C C . ASN A 1 100 ? -25.404 -9.891 22.375 1.00 79.44 100 ASN A C 1
ATOM 760 O O . ASN A 1 100 ? -26.553 -9.905 21.940 1.00 79.44 100 ASN A O 1
ATOM 764 N N . ILE A 1 101 ? -24.421 -9.244 21.744 1.00 77.81 101 ILE A N 1
ATOM 765 C CA . ILE A 1 101 ? -24.608 -8.565 20.459 1.00 77.81 101 ILE A CA 1
ATOM 766 C C . ILE A 1 101 ? -24.304 -9.553 19.331 1.00 77.81 101 ILE A C 1
ATOM 768 O O . ILE A 1 101 ? -23.180 -10.037 19.202 1.00 77.81 101 ILE A O 1
ATOM 772 N N . VAL A 1 102 ? -25.298 -9.828 18.485 1.00 76.88 102 VAL A N 1
ATOM 773 C CA . VAL A 1 102 ? -25.107 -10.633 17.271 1.00 76.88 102 VAL A CA 1
ATOM 774 C C . VAL A 1 102 ? -24.426 -9.765 16.215 1.00 76.88 102 VAL A C 1
ATOM 776 O O . VAL A 1 102 ? -25.035 -8.860 15.648 1.00 76.88 102 VAL A O 1
ATOM 779 N N . LEU A 1 103 ? -23.141 -10.021 15.970 1.00 76.06 103 LEU A N 1
ATOM 780 C CA . LEU A 1 103 ? -22.358 -9.291 14.975 1.00 76.06 103 LEU A CA 1
ATOM 781 C C . LEU A 1 103 ? -22.510 -9.926 13.593 1.00 76.06 103 LEU A C 1
ATOM 783 O O . LEU A 1 103 ? -22.427 -11.143 13.433 1.00 76.06 103 LEU A O 1
ATOM 787 N N . SER A 1 104 ? -22.687 -9.081 12.580 1.00 77.56 104 SER A N 1
ATOM 788 C CA . SER A 1 104 ? -22.571 -9.498 11.181 1.00 77.56 104 SER A CA 1
ATOM 789 C C . SER A 1 104 ? -21.110 -9.801 10.826 1.00 77.56 104 SER A C 1
ATOM 791 O O . SER A 1 104 ? -20.186 -9.303 11.469 1.00 77.56 104 SER A O 1
ATOM 793 N N . GLN A 1 105 ? -20.886 -10.578 9.761 1.00 81.31 105 GLN A N 1
ATOM 794 C CA . GLN A 1 105 ? -19.535 -10.936 9.292 1.00 81.31 105 GLN A CA 1
ATOM 795 C C . GLN A 1 105 ? -18.688 -9.714 8.898 1.00 81.31 105 GLN A C 1
ATOM 797 O O . GLN A 1 105 ? -17.458 -9.785 8.896 1.00 81.31 105 GLN A O 1
ATOM 802 N N . SER A 1 106 ? -19.335 -8.588 8.592 1.00 84.62 106 SER A N 1
ATOM 803 C CA . SER A 1 106 ? -18.715 -7.318 8.227 1.00 84.62 106 SER A CA 1
ATOM 804 C C . SER A 1 106 ? -19.320 -6.159 9.014 1.00 84.62 106 SER A C 1
ATOM 806 O O . SER A 1 106 ? -20.542 -6.047 9.110 1.00 84.62 106 SER A O 1
ATOM 808 N N . ILE A 1 107 ? -18.468 -5.258 9.499 1.00 84.75 107 ILE A N 1
ATOM 809 C CA . ILE A 1 107 ? -18.855 -3.961 10.056 1.00 84.75 107 ILE A CA 1
ATOM 810 C C . ILE A 1 107 ? -18.350 -2.859 9.137 1.00 84.75 107 ILE A C 1
ATOM 812 O O . ILE A 1 107 ? -17.175 -2.845 8.769 1.00 84.75 107 ILE A O 1
ATOM 816 N N . PHE A 1 108 ? -19.238 -1.926 8.811 1.00 88.81 108 PHE A N 1
ATOM 817 C CA . PHE A 1 108 ? -18.913 -0.681 8.127 1.00 88.81 108 PHE A CA 1
ATOM 818 C C . PHE A 1 108 ? -18.778 0.432 9.158 1.00 88.81 108 PHE A C 1
ATOM 820 O O . PHE A 1 108 ? -19.580 0.534 10.084 1.00 88.81 108 PHE A O 1
ATOM 827 N N . ILE A 1 109 ? -17.750 1.254 9.003 1.00 88.31 109 ILE A N 1
ATOM 828 C CA . ILE A 1 109 ? -17.423 2.343 9.916 1.00 88.31 109 ILE A CA 1
ATOM 829 C C . ILE A 1 109 ? -17.320 3.599 9.071 1.00 88.31 109 ILE A C 1
ATOM 831 O O . ILE A 1 109 ? -16.488 3.679 8.165 1.00 88.31 109 ILE A O 1
ATOM 835 N N . HIS A 1 110 ? -18.209 4.548 9.345 1.00 92.00 110 HIS A N 1
ATOM 836 C CA . HIS A 1 110 ? -18.279 5.818 8.644 1.00 92.00 110 HIS A CA 1
ATOM 837 C C . HIS A 1 110 ? -17.743 6.925 9.549 1.00 92.00 110 HIS A C 1
ATOM 839 O O . HIS A 1 110 ? -18.289 7.173 10.623 1.00 92.00 110 HIS A O 1
ATOM 845 N N . PHE A 1 111 ? -16.668 7.570 9.115 1.00 88.88 111 PHE A N 1
ATOM 846 C CA . PHE A 1 111 ? -16.053 8.700 9.792 1.00 88.88 111 PHE A CA 1
ATOM 847 C C . PHE A 1 111 ? -16.562 9.999 9.174 1.00 88.88 111 PHE A C 1
ATOM 849 O O . PHE A 1 111 ? -16.559 10.155 7.951 1.00 88.88 111 PHE A O 1
ATOM 856 N N . ILE A 1 112 ? -16.982 10.930 10.030 1.00 91.00 112 ILE A N 1
ATOM 857 C CA . ILE A 1 112 ? -17.367 12.290 9.651 1.00 91.00 112 ILE A CA 1
ATOM 858 C C . ILE A 1 112 ? -16.527 13.241 10.495 1.00 91.00 112 ILE A C 1
ATOM 860 O O . ILE A 1 112 ? -16.681 13.289 11.715 1.00 91.00 112 ILE A O 1
ATOM 864 N N . GLN A 1 113 ? -15.642 13.990 9.847 1.00 87.56 113 GLN A N 1
ATOM 865 C CA . GLN A 1 113 ? -14.825 15.009 10.491 1.00 87.56 113 GLN A CA 1
ATOM 866 C C . GLN A 1 113 ? -15.409 16.387 10.186 1.00 87.56 113 GLN A C 1
ATOM 868 O O . GLN A 1 113 ? -15.601 16.749 9.024 1.00 87.56 113 GLN A O 1
ATOM 873 N N . VAL A 1 114 ? -15.696 17.156 11.236 1.00 90.62 114 VAL A N 1
ATOM 874 C CA . VAL A 1 114 ? -16.221 18.521 11.134 1.00 90.62 114 VAL A CA 1
ATOM 875 C C . VAL A 1 114 ? -15.144 19.479 11.623 1.00 90.62 114 VAL A C 1
ATOM 877 O O . VAL A 1 114 ? -14.768 19.444 12.792 1.00 90.62 114 VAL A O 1
ATOM 880 N N . ILE A 1 115 ? -14.643 20.325 10.726 1.00 87.75 115 ILE A N 1
ATOM 881 C CA . ILE A 1 115 ? -13.703 21.402 11.049 1.00 87.75 115 ILE A CA 1
ATOM 882 C C . ILE A 1 115 ? -14.455 22.719 10.836 1.00 87.75 115 ILE A C 1
ATOM 884 O O . ILE A 1 115 ? -15.102 22.896 9.800 1.00 87.75 115 ILE A O 1
ATOM 888 N N . ASN A 1 116 ? -14.402 23.628 11.817 1.00 88.50 116 ASN A N 1
ATOM 889 C CA . ASN A 1 116 ? -15.110 24.913 11.759 1.00 88.50 116 ASN A CA 1
ATOM 890 C C . ASN A 1 116 ? -14.840 25.638 10.429 1.00 88.50 116 ASN A C 1
ATOM 892 O O . ASN A 1 116 ? -13.695 25.727 9.995 1.00 88.50 116 ASN A O 1
ATOM 896 N N . ASN A 1 117 ? -15.894 26.173 9.804 1.00 83.88 117 ASN A N 1
ATOM 897 C CA . ASN A 1 117 ? -15.852 26.875 8.512 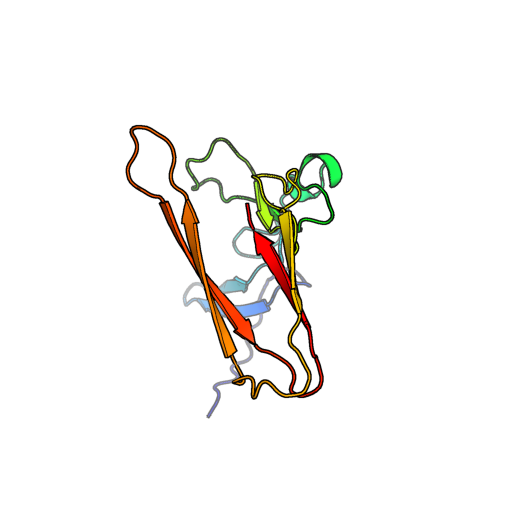1.00 83.88 117 ASN A CA 1
ATOM 898 C C . ASN A 1 117 ? -15.382 26.046 7.300 1.00 83.88 117 ASN A C 1
ATOM 900 O O . ASN A 1 117 ? -14.967 26.618 6.294 1.00 83.88 117 ASN A O 1
ATOM 904 N N . SER A 1 118 ? -15.487 24.716 7.341 1.00 89.88 118 SER A N 1
ATOM 905 C CA . SER A 1 118 ? -15.224 23.861 6.176 1.00 89.88 118 SER A CA 1
ATOM 906 C C . SER A 1 118 ? -16.326 22.822 5.970 1.00 89.88 118 SER A C 1
ATOM 908 O O . SER A 1 118 ? -17.076 22.495 6.893 1.00 89.88 118 SER A O 1
ATOM 910 N N . ALA A 1 119 ? -16.447 22.313 4.742 1.00 89.25 119 ALA A N 1
ATOM 911 C CA . ALA A 1 119 ? -17.349 21.204 4.464 1.00 89.25 119 ALA A CA 1
ATOM 912 C C . ALA A 1 119 ? -16.882 19.945 5.222 1.00 89.25 119 ALA A C 1
ATOM 914 O O . ALA A 1 119 ? -15.680 19.676 5.267 1.00 89.25 119 ALA A O 1
ATOM 915 N N . PRO A 1 120 ? -17.804 19.155 5.799 1.00 89.00 120 PRO A N 1
ATOM 916 C CA . PRO A 1 120 ? -17.434 17.971 6.561 1.00 89.00 120 PRO A CA 1
ATOM 917 C C . PRO A 1 120 ? -16.761 16.928 5.664 1.00 89.00 120 PRO A C 1
ATOM 919 O O . PRO A 1 120 ? -17.324 16.527 4.640 1.00 89.00 120 PRO A O 1
ATOM 922 N N . MET A 1 121 ? -15.588 16.451 6.080 1.00 87.12 121 MET A N 1
ATOM 923 C CA . MET A 1 121 ? -14.884 15.366 5.400 1.00 87.12 121 MET A CA 1
ATOM 924 C C . MET A 1 121 ? -15.497 14.028 5.810 1.00 87.12 121 MET A C 1
ATOM 926 O O . MET A 1 121 ? -15.801 13.804 6.983 1.00 87.12 121 MET A O 1
ATOM 930 N N . ARG A 1 122 ? -15.713 13.139 4.837 1.00 89.56 122 ARG A N 1
ATOM 931 C CA . ARG A 1 122 ? -16.381 11.851 5.050 1.00 89.56 122 ARG A CA 1
ATOM 932 C C . ARG A 1 122 ? -15.544 10.718 4.495 1.00 89.56 122 ARG A C 1
ATOM 934 O O . ARG A 1 122 ? -15.034 10.819 3.383 1.00 89.56 122 ARG A O 1
ATOM 941 N N . ALA A 1 123 ? -15.481 9.620 5.232 1.00 87.62 123 ALA A N 1
ATOM 942 C CA . ALA A 1 123 ? -14.831 8.407 4.770 1.00 87.62 123 ALA A CA 1
ATOM 943 C C . ALA A 1 123 ? -15.525 7.162 5.314 1.00 87.62 123 ALA A C 1
ATOM 945 O O . ALA A 1 123 ? -16.051 7.160 6.424 1.00 87.62 123 ALA A O 1
ATOM 946 N N . THR A 1 124 ? -15.505 6.084 4.537 1.00 88.69 124 THR A N 1
ATOM 947 C CA . THR A 1 124 ? -16.082 4.799 4.940 1.00 88.69 124 THR A CA 1
ATOM 948 C C . THR A 1 124 ? -15.023 3.721 4.828 1.00 88.69 124 THR A C 1
ATOM 950 O O . THR A 1 124 ? -14.392 3.565 3.785 1.00 88.69 124 THR A O 1
ATOM 953 N N . THR A 1 125 ? -14.859 2.940 5.888 1.00 87.06 125 THR A N 1
ATOM 954 C CA . THR A 1 125 ? -14.059 1.716 5.870 1.00 87.06 125 THR A CA 1
ATOM 955 C C . THR A 1 125 ? -14.907 0.538 6.324 1.00 87.06 125 THR A C 1
ATOM 957 O O . THR A 1 125 ? -15.983 0.713 6.896 1.00 87.06 125 THR A O 1
ATOM 960 N N . PHE A 1 126 ? -14.433 -0.677 6.078 1.00 87.94 126 PHE A N 1
ATOM 961 C CA . PHE A 1 126 ? -15.071 -1.876 6.595 1.00 87.94 126 PHE A CA 1
ATOM 962 C C . PHE A 1 126 ? -14.045 -2.833 7.197 1.00 87.94 126 PHE A C 1
ATOM 964 O O . PHE A 1 126 ? -12.849 -2.822 6.867 1.00 87.94 126 PHE A O 1
ATOM 971 N N . ARG A 1 127 ? -14.519 -3.665 8.120 1.00 85.62 127 ARG A N 1
ATOM 972 C CA . ARG A 1 127 ? -13.743 -4.734 8.742 1.00 85.62 127 ARG A CA 1
ATOM 973 C C . ARG A 1 127 ? -14.583 -5.993 8.822 1.00 85.62 127 ARG A C 1
ATOM 975 O O . ARG A 1 127 ? -15.725 -5.961 9.265 1.00 85.62 127 ARG A O 1
ATOM 982 N N . THR A 1 128 ? -13.988 -7.105 8.418 1.00 83.25 128 THR A N 1
ATOM 983 C CA . THR A 1 128 ? -14.550 -8.433 8.645 1.00 83.25 128 THR A CA 1
ATOM 984 C C . THR A 1 128 ? -14.241 -8.882 10.065 1.00 83.25 128 THR A C 1
ATOM 986 O O . THR A 1 128 ? -13.094 -8.763 10.510 1.00 83.25 128 THR A O 1
ATOM 989 N N . ILE A 1 129 ? -15.237 -9.414 10.766 1.00 71.56 129 ILE A N 1
ATOM 990 C CA . ILE A 1 129 ? -15.074 -9.916 12.131 1.00 71.56 129 ILE A CA 1
ATOM 991 C C . ILE A 1 129 ? -15.007 -11.439 12.087 1.00 71.56 129 ILE A C 1
ATOM 993 O O . ILE A 1 129 ? -15.967 -12.079 11.658 1.00 71.56 129 ILE A O 1
ATOM 997 N N . PRO A 1 130 ? -13.896 -12.049 12.537 1.00 66.88 130 PRO A N 1
ATOM 998 C CA . PRO A 1 130 ? -13.874 -13.481 12.791 1.00 66.88 130 PRO A CA 1
ATOM 999 C C . PRO A 1 130 ? -14.911 -13.803 13.869 1.00 66.88 130 PRO A C 1
ATOM 1001 O O . PRO A 1 130 ? -14.895 -13.160 14.915 1.00 66.88 130 PRO A O 1
ATOM 1004 N N . LEU A 1 131 ? -15.749 -14.821 13.648 1.00 61.59 131 LEU A N 1
ATOM 1005 C CA . LEU A 1 131 ? -16.900 -15.206 14.492 1.00 61.59 131 LEU A CA 1
ATOM 1006 C C . LEU A 1 131 ? -16.607 -15.335 16.006 1.00 61.59 131 LEU A C 1
ATOM 1008 O O . LEU A 1 131 ? -17.526 -15.340 16.813 1.00 61.59 131 LEU A O 1
ATOM 1012 N N . ILE A 1 132 ? -15.335 -15.447 16.392 1.00 63.00 132 ILE A N 1
ATOM 1013 C CA . ILE A 1 132 ? -14.865 -15.721 17.757 1.00 63.00 132 ILE A CA 1
ATOM 1014 C C . ILE A 1 132 ? -14.362 -14.442 18.467 1.00 63.00 132 ILE A C 1
ATOM 1016 O O . ILE A 1 132 ? -14.141 -14.450 19.677 1.00 63.00 132 ILE A O 1
ATOM 1020 N N . LYS A 1 133 ? -14.163 -13.321 17.756 1.00 67.44 133 LYS 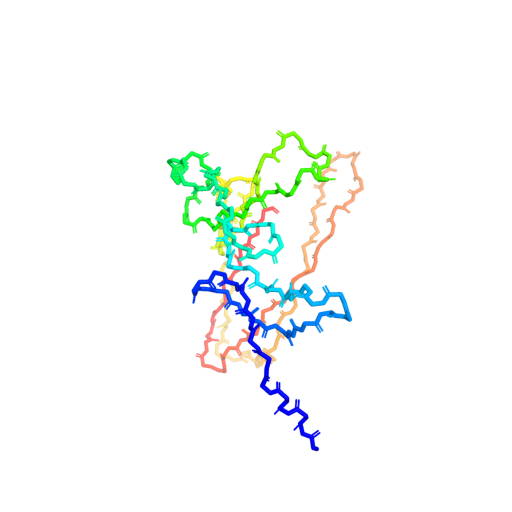A N 1
ATOM 1021 C CA . LYS A 1 133 ? -13.599 -12.094 18.349 1.00 67.44 133 LYS A CA 1
ATOM 1022 C C . LYS A 1 133 ? -14.691 -11.132 18.818 1.00 67.44 133 LYS A C 1
ATOM 1024 O O . LYS A 1 133 ? -15.523 -10.698 18.033 1.00 67.44 133 LYS A O 1
ATOM 1029 N N . SER A 1 134 ? -14.615 -10.728 20.088 1.00 73.44 134 SER A N 1
ATOM 1030 C CA . SER A 1 134 ? -15.482 -9.708 20.701 1.00 73.44 134 SER A CA 1
ATOM 1031 C C . SER A 1 134 ? -14.945 -8.281 20.555 1.00 73.44 134 SER A C 1
ATOM 1033 O O . SER A 1 134 ? -15.496 -7.353 21.139 1.00 73.44 134 SER A O 1
ATOM 1035 N N . SER A 1 135 ? -13.847 -8.085 19.825 1.00 80.38 135 SER A N 1
ATOM 1036 C CA . SER A 1 135 ? -13.291 -6.763 19.560 1.00 80.38 135 SER A CA 1
ATOM 1037 C C . SER A 1 135 ? -12.658 -6.677 18.178 1.00 80.38 135 SER A C 1
ATOM 1039 O O . SER A 1 135 ? -12.178 -7.668 17.616 1.00 80.38 135 SER A O 1
ATOM 1041 N N . LEU A 1 136 ? -12.653 -5.465 17.630 1.00 84.38 136 LEU A N 1
ATOM 1042 C CA . LEU A 1 136 ? -12.001 -5.127 16.373 1.00 84.38 136 LEU A CA 1
ATOM 1043 C C . LEU A 1 136 ? -11.140 -3.876 16.551 1.00 84.38 136 LEU A C 1
ATOM 1045 O O . LEU A 1 136 ? -11.420 -3.019 17.388 1.00 84.38 136 LEU A O 1
ATOM 1049 N N . ILE A 1 137 ? -10.076 -3.798 15.756 1.00 84.06 137 ILE A N 1
ATOM 1050 C CA . ILE A 1 137 ? -9.118 -2.694 15.774 1.00 84.06 137 ILE A CA 1
ATOM 1051 C C . ILE A 1 137 ? -9.172 -1.990 14.422 1.00 84.06 137 ILE A C 1
ATOM 1053 O O . ILE A 1 137 ? -9.088 -2.630 13.366 1.00 84.06 137 ILE A O 1
ATOM 1057 N N . VAL A 1 138 ? -9.292 -0.670 14.466 1.00 85.75 138 VAL A N 1
ATOM 1058 C CA . VAL A 1 138 ? -9.268 0.217 13.304 1.00 85.75 138 VAL A CA 1
ATOM 1059 C C . VAL A 1 138 ? -8.160 1.230 13.519 1.00 85.75 138 VAL A C 1
ATOM 1061 O O . VAL A 1 138 ? -7.961 1.710 14.629 1.00 85.75 138 VAL A O 1
ATOM 1064 N N . TYR A 1 139 ? -7.438 1.513 12.446 1.00 82.12 139 TYR A N 1
ATOM 1065 C CA . TYR A 1 139 ? -6.428 2.555 12.387 1.00 82.12 139 TYR A CA 1
ATOM 1066 C C . TYR A 1 139 ? -7.006 3.675 11.524 1.00 82.12 139 TYR A C 1
ATOM 1068 O O . TYR A 1 139 ? -7.551 3.373 10.456 1.00 82.12 139 TYR A O 1
ATOM 1076 N N . TRP A 1 140 ? -7.013 4.901 12.045 1.00 79.75 140 TRP A N 1
ATOM 1077 C CA . TRP A 1 140 ? -7.611 6.059 11.384 1.00 79.75 140 TRP A CA 1
ATOM 1078 C C . TRP A 1 140 ? -6.941 7.369 11.824 1.00 79.75 140 TRP A C 1
ATOM 1080 O O . TRP A 1 140 ? -6.652 7.544 13.011 1.00 79.75 140 TRP A O 1
ATOM 1090 N N . SER A 1 141 ? -6.764 8.308 10.896 1.00 70.56 141 SER A N 1
ATOM 1091 C CA . SER A 1 141 ? -6.315 9.680 11.154 1.00 70.56 141 SER A CA 1
ATOM 1092 C C . SER A 1 141 ? -7.071 10.681 10.295 1.00 70.56 141 SER A C 1
ATOM 1094 O O . SER A 1 141 ? -7.640 10.278 9.257 1.00 70.56 141 SER A O 1
#